Protein AF-A0A2U2HEY9-F1 (afdb_monomer_lite)

pLDDT: mean 87.73, std 9.98, range [36.56, 96.88]

Radius of gyration: 14.1 Å; chains: 1; bounding box: 28×41×37 Å

Organism: NCBI:txid1524097

Foldseek 3Di:
DDADPQLQWDWDWAPDDPDHIAIEIEGLVQLVVCLVPPDDDPDPPQDADPDDDDDDVCSVVDPRHWYFDHWDWDDDPFWIWIWTDTDPDDIDIDIGGPNRSNVSNVVSVVSVVVNVVPVD

Sequence (120 aa):
MSCDKLGNMLLVKFSCVGAKDACLFMPATIVFWLLDNMPVNQNPNLRAPEVQPKITQDDWDSSQTARMLSAQCMQFPDALRMTCELVQRPDLTLLLNTSCIELMRRYMQVYSTELINLEN

Structure (mmCIF, N/CA/C/O backbone):
data_AF-A0A2U2HEY9-F1
#
_entry.id   AF-A0A2U2HEY9-F1
#
loop_
_atom_site.group_PDB
_atom_site.id
_atom_site.type_symbol
_atom_site.label_atom_id
_atom_site.label_alt_id
_atom_site.label_comp_id
_atom_site.label_asym_id
_atom_site.label_entity_id
_atom_site.label_seq_id
_atom_site.pdbx_PDB_ins_code
_atom_site.Cartn_x
_atom_site.Cartn_y
_atom_site.Cartn_z
_atom_site.occupancy
_atom_site.B_iso_or_equiv
_atom_site.auth_seq_id
_atom_site.auth_comp_id
_atom_site.auth_asym_id
_atom_site.auth_atom_id
_atom_site.pdbx_PDB_model_num
ATOM 1 N N . MET A 1 1 ? 6.625 6.255 1.145 1.00 83.19 1 MET A N 1
ATOM 2 C CA . MET A 1 1 ? 5.953 6.507 -0.150 1.00 83.19 1 MET A CA 1
ATOM 3 C C . MET A 1 1 ? 6.797 7.475 -0.956 1.00 83.19 1 MET A C 1
ATOM 5 O O . MET A 1 1 ? 7.555 8.223 -0.349 1.00 83.19 1 MET A O 1
ATOM 9 N N . SER A 1 2 ? 6.711 7.426 -2.282 1.00 84.19 2 SER A N 1
ATOM 10 C CA . SER A 1 2 ? 7.445 8.307 -3.200 1.00 84.19 2 SER A CA 1
ATOM 11 C C . SER A 1 2 ? 6.546 8.640 -4.390 1.00 84.19 2 SER A C 1
ATOM 13 O O . SER A 1 2 ? 5.770 7.789 -4.806 1.00 84.19 2 SER A O 1
ATOM 15 N N . CYS A 1 3 ? 6.613 9.863 -4.904 1.00 87.38 3 CYS A N 1
ATOM 16 C CA . CYS A 1 3 ? 5.744 10.372 -5.963 1.00 87.38 3 CYS A CA 1
ATOM 17 C C . CYS A 1 3 ? 6.517 10.505 -7.284 1.00 87.38 3 CYS A C 1
ATOM 19 O O . CYS A 1 3 ? 7.716 10.797 -7.261 1.00 87.38 3 CYS A O 1
ATOM 21 N N . ASP A 1 4 ? 5.851 10.294 -8.420 1.00 83.50 4 ASP A N 1
ATOM 22 C CA . ASP A 1 4 ? 6.424 10.604 -9.729 1.00 83.50 4 ASP A CA 1
ATOM 23 C C . ASP A 1 4 ? 6.493 12.123 -9.973 1.00 83.50 4 ASP A C 1
ATOM 25 O O . ASP A 1 4 ? 5.900 12.930 -9.262 1.00 83.50 4 ASP A O 1
ATOM 29 N N . LYS A 1 5 ? 7.230 12.547 -11.006 1.00 78.38 5 LYS A N 1
ATOM 30 C CA . LYS A 1 5 ? 7.430 13.982 -11.290 1.00 78.38 5 LYS A CA 1
ATOM 31 C C . LYS A 1 5 ? 6.136 14.737 -11.610 1.00 78.38 5 LYS A C 1
ATOM 33 O O . LYS A 1 5 ? 6.102 15.950 -11.446 1.00 78.38 5 LYS A O 1
ATOM 38 N N . LEU A 1 6 ? 5.132 14.040 -12.141 1.00 80.19 6 LEU A N 1
ATOM 39 C CA . LEU A 1 6 ? 3.860 14.631 -12.558 1.00 80.19 6 LEU A CA 1
ATOM 40 C C . LEU A 1 6 ? 2.801 14.595 -11.457 1.00 80.19 6 LEU A C 1
ATOM 42 O O . LEU A 1 6 ? 1.772 15.245 -11.604 1.00 80.19 6 LEU A O 1
ATOM 46 N N . GLY A 1 7 ? 3.014 13.822 -10.392 1.00 79.88 7 GLY A N 1
ATOM 47 C CA . GLY A 1 7 ? 2.023 13.668 -9.342 1.00 79.88 7 GLY A CA 1
ATOM 48 C C . GLY A 1 7 ? 0.946 12.614 -9.606 1.00 79.88 7 GLY A C 1
ATOM 49 O O . GLY A 1 7 ? 0.069 12.407 -8.776 1.00 79.88 7 GLY A O 1
ATOM 50 N N . ASN A 1 8 ? 0.980 11.909 -10.733 1.00 84.62 8 A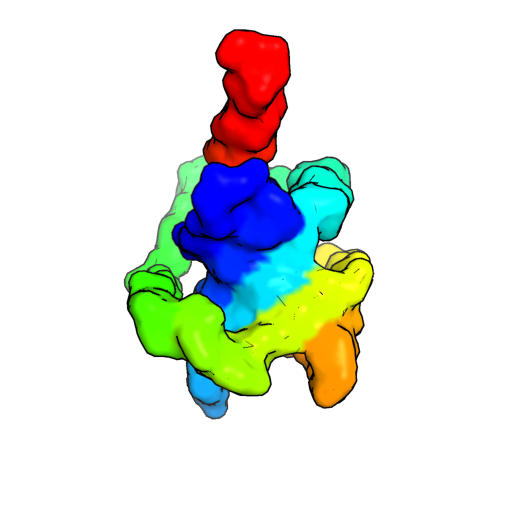SN A N 1
ATOM 51 C CA . ASN A 1 8 ? -0.087 10.985 -11.115 1.00 84.62 8 ASN A CA 1
ATOM 52 C C . ASN A 1 8 ? -0.022 9.648 -10.372 1.00 84.62 8 ASN A C 1
ATOM 54 O O . ASN A 1 8 ? -1.046 8.967 -10.228 1.00 84.62 8 ASN A O 1
ATOM 58 N N . MET A 1 9 ? 1.178 9.250 -9.948 1.00 88.00 9 MET A N 1
ATOM 59 C CA . MET A 1 9 ? 1.438 7.927 -9.398 1.00 88.00 9 MET A CA 1
ATOM 60 C C . MET A 1 9 ? 2.259 8.016 -8.117 1.00 88.00 9 MET A C 1
ATOM 62 O O . MET A 1 9 ? 3.342 8.600 -8.076 1.00 88.00 9 MET A O 1
ATOM 66 N N . LEU A 1 10 ? 1.762 7.341 -7.087 1.00 92.94 10 LEU A N 1
ATOM 67 C CA . LEU A 1 10 ? 2.435 7.180 -5.813 1.00 92.94 10 LEU A CA 1
ATOM 68 C C . LEU A 1 10 ? 2.991 5.757 -5.704 1.00 92.94 10 LEU A C 1
ATOM 70 O O . LEU A 1 10 ? 2.245 4.781 -5.719 1.00 92.94 10 LEU A O 1
ATOM 74 N N . LEU A 1 11 ? 4.305 5.623 -5.572 1.00 93.69 11 LEU A N 1
ATOM 75 C CA . LEU A 1 11 ? 4.957 4.370 -5.216 1.00 93.69 11 LEU A CA 1
ATOM 76 C C . LEU A 1 11 ? 4.810 4.125 -3.710 1.00 93.69 11 LEU A C 1
ATOM 78 O O . LEU A 1 11 ? 5.270 4.911 -2.867 1.00 93.69 11 LEU A O 1
ATOM 82 N N . VAL A 1 12 ? 4.171 3.011 -3.367 1.00 94.12 12 VAL A N 1
ATOM 83 C CA . VAL A 1 12 ? 3.904 2.599 -1.989 1.00 94.12 12 VAL A CA 1
ATOM 84 C C . VAL A 1 12 ? 4.607 1.280 -1.717 1.00 94.12 12 VAL A C 1
ATOM 86 O O . VAL A 1 12 ? 4.445 0.313 -2.457 1.00 94.12 12 VAL A O 1
ATOM 89 N N . LYS A 1 13 ? 5.379 1.245 -0.629 1.00 94.19 13 LYS A N 1
ATOM 90 C CA . LYS A 1 13 ? 6.112 0.066 -0.178 1.00 94.19 13 LYS A CA 1
ATOM 91 C C . LYS A 1 13 ? 5.642 -0.327 1.214 1.00 94.19 13 LYS A C 1
ATOM 93 O O . LYS A 1 13 ? 5.607 0.512 2.114 1.00 94.19 13 LYS A O 1
ATOM 98 N N . PHE A 1 14 ? 5.292 -1.594 1.373 1.00 91.19 14 PHE A N 1
ATOM 99 C CA . PHE A 1 14 ? 4.816 -2.187 2.613 1.00 91.19 14 PHE A CA 1
ATOM 100 C C . PHE A 1 14 ? 5.853 -3.181 3.109 1.00 91.19 14 PHE A C 1
ATOM 102 O O . PHE A 1 14 ? 6.250 -4.071 2.358 1.00 91.19 14 PHE A O 1
ATOM 109 N N . SER A 1 15 ? 6.273 -3.041 4.366 1.00 89.69 15 SER A N 1
ATOM 110 C CA . SER A 1 15 ? 7.096 -4.065 4.999 1.00 89.69 15 SER A CA 1
ATOM 111 C C . SER A 1 15 ? 6.206 -5.135 5.613 1.00 89.69 15 SER A C 1
ATOM 113 O O . SER A 1 15 ? 5.249 -4.819 6.324 1.00 89.69 15 SER A O 1
ATOM 115 N N . CYS A 1 16 ? 6.490 -6.396 5.295 1.00 85.94 16 CYS A N 1
ATOM 116 C CA . CYS A 1 16 ? 5.651 -7.527 5.670 1.00 85.94 16 CYS A CA 1
ATOM 117 C C . CYS A 1 16 ? 6.348 -8.395 6.722 1.00 85.94 16 CYS A C 1
ATOM 119 O O . CYS A 1 16 ? 7.518 -8.747 6.592 1.00 85.94 16 CYS A O 1
ATOM 121 N N . VAL A 1 17 ? 5.614 -8.798 7.760 1.00 84.88 17 VAL A N 1
ATOM 122 C CA . VAL A 1 17 ? 6.130 -9.737 8.764 1.00 84.88 17 VAL A CA 1
ATOM 123 C C . VAL A 1 17 ? 6.088 -11.152 8.188 1.00 84.88 17 VAL A C 1
ATOM 125 O O . VAL A 1 17 ? 5.022 -11.641 7.825 1.00 84.88 17 VAL A O 1
ATOM 128 N N . GLY A 1 18 ? 7.244 -11.813 8.098 1.00 81.38 18 GLY A N 1
ATOM 129 C CA . GLY A 1 18 ? 7.343 -13.189 7.591 1.00 81.38 18 GLY A CA 1
ATOM 130 C C . GLY A 1 18 ? 7.242 -13.330 6.066 1.00 81.38 18 GLY A C 1
ATOM 131 O O . GLY A 1 18 ? 7.184 -14.450 5.565 1.00 81.38 18 GLY A O 1
ATOM 132 N N . ALA A 1 19 ? 7.252 -12.221 5.322 1.00 82.19 19 ALA A N 1
ATOM 133 C CA . ALA A 1 19 ? 7.265 -12.203 3.861 1.00 82.19 19 ALA A CA 1
ATOM 134 C C . ALA A 1 19 ? 8.202 -11.102 3.340 1.00 82.19 19 ALA A C 1
ATOM 136 O O . ALA A 1 19 ? 8.705 -10.286 4.108 1.00 82.19 19 ALA A O 1
ATOM 137 N N . LYS A 1 20 ? 8.461 -11.088 2.028 1.00 85.31 20 LYS A N 1
ATOM 138 C CA . LYS A 1 20 ? 9.185 -9.978 1.392 1.00 85.31 20 LYS A CA 1
ATOM 139 C C . LYS A 1 20 ? 8.318 -8.720 1.384 1.00 85.31 20 LYS A C 1
ATOM 141 O O . LYS A 1 20 ? 7.097 -8.824 1.282 1.00 85.31 20 LYS A O 1
ATOM 146 N N . ASP A 1 21 ? 8.965 -7.558 1.431 1.00 90.19 21 ASP A N 1
ATOM 147 C CA . ASP A 1 21 ? 8.300 -6.272 1.227 1.00 90.19 21 ASP A CA 1
ATOM 148 C C . ASP A 1 21 ? 7.524 -6.266 -0.101 1.00 90.19 21 ASP A C 1
ATOM 150 O O . ASP A 1 21 ? 7.997 -6.783 -1.119 1.00 90.19 21 ASP A O 1
ATOM 154 N N . ALA A 1 22 ? 6.345 -5.651 -0.091 1.00 90.06 22 ALA A N 1
ATOM 155 C CA . ALA A 1 22 ? 5.502 -5.489 -1.269 1.00 90.06 22 ALA A CA 1
ATOM 156 C C . ALA A 1 22 ? 5.572 -4.046 -1.773 1.00 90.06 22 ALA A C 1
ATOM 158 O O . ALA A 1 22 ? 5.479 -3.108 -0.982 1.00 90.06 22 ALA A O 1
ATOM 159 N N . CYS A 1 23 ? 5.704 -3.866 -3.086 1.00 93.81 23 CYS A N 1
ATOM 160 C CA . CYS A 1 23 ? 5.781 -2.554 -3.721 1.00 93.81 23 CYS A CA 1
ATOM 161 C C . CYS A 1 23 ? 4.699 -2.417 -4.793 1.00 93.81 23 CYS A C 1
ATOM 163 O O . CYS A 1 23 ? 4.506 -3.336 -5.591 1.00 93.81 23 CYS A O 1
ATOM 165 N N . LEU A 1 24 ? 3.993 -1.286 -4.803 1.00 95.00 24 LEU A N 1
ATOM 166 C CA . LEU A 1 24 ? 2.849 -1.035 -5.677 1.00 95.00 24 LEU A CA 1
ATOM 167 C C . LEU A 1 24 ? 2.844 0.404 -6.188 1.00 95.00 24 LEU A C 1
ATOM 169 O O . LEU A 1 24 ? 3.082 1.344 -5.428 1.00 95.00 24 LEU A O 1
ATOM 173 N N . PHE A 1 25 ? 2.463 0.579 -7.449 1.00 95.19 25 PHE A N 1
ATOM 174 C CA . PHE A 1 25 ? 2.108 1.881 -7.996 1.00 95.19 25 PHE A CA 1
ATOM 175 C C . PHE A 1 25 ? 0.625 2.171 -7.754 1.00 95.19 25 PHE A C 1
ATOM 177 O O . PHE A 1 25 ? -0.247 1.512 -8.322 1.00 95.19 25 PHE A O 1
ATOM 184 N N . MET A 1 26 ? 0.339 3.182 -6.943 1.00 95.44 26 MET A N 1
ATOM 185 C CA . MET A 1 26 ? -1.003 3.632 -6.589 1.00 95.44 26 MET A CA 1
ATOM 186 C C . MET A 1 26 ? -1.361 4.901 -7.380 1.00 95.44 26 MET A C 1
ATOM 188 O O . MET A 1 26 ? -0.685 5.918 -7.230 1.00 95.44 26 MET A O 1
ATOM 192 N N . PRO A 1 27 ? -2.399 4.874 -8.232 1.00 93.81 27 PRO A N 1
ATOM 193 C CA . PRO A 1 27 ? -2.899 6.073 -8.899 1.00 93.81 27 PRO A CA 1
ATOM 194 C C . PRO A 1 27 ? -3.440 7.114 -7.915 1.00 93.81 27 PRO A C 1
ATOM 196 O O . PRO A 1 27 ? -4.062 6.752 -6.914 1.00 93.81 27 PRO A O 1
ATOM 199 N N . ALA A 1 28 ? -3.301 8.398 -8.258 1.00 91.50 28 ALA A N 1
ATOM 200 C CA . ALA A 1 28 ? -3.831 9.516 -7.472 1.00 91.50 28 ALA A CA 1
ATOM 201 C C . ALA A 1 28 ? -5.322 9.355 -7.115 1.00 91.50 28 ALA A C 1
ATOM 203 O O . ALA A 1 28 ? -5.727 9.613 -5.986 1.00 91.50 28 ALA A O 1
ATOM 204 N N . THR A 1 29 ? -6.144 8.854 -8.043 1.00 91.94 29 THR A N 1
ATOM 205 C CA . THR A 1 29 ? -7.580 8.608 -7.815 1.00 91.94 29 THR A CA 1
ATOM 206 C C . THR A 1 29 ? -7.842 7.650 -6.652 1.00 91.94 29 THR A C 1
ATOM 208 O O . THR A 1 29 ? -8.753 7.884 -5.860 1.00 91.94 29 THR A O 1
ATOM 211 N N . ILE A 1 30 ? -7.022 6.605 -6.509 1.00 94.12 30 ILE A N 1
ATOM 212 C CA . ILE A 1 30 ? -7.106 5.672 -5.380 1.00 94.12 30 ILE A CA 1
ATOM 213 C C . ILE A 1 30 ? -6.627 6.352 -4.097 1.00 94.12 30 ILE A C 1
ATOM 215 O O . ILE A 1 30 ? -7.230 6.145 -3.049 1.00 94.12 30 ILE A O 1
ATOM 219 N N . VAL A 1 31 ? -5.591 7.194 -4.169 1.00 93.00 31 VAL A N 1
ATOM 220 C CA . VAL A 1 31 ? -5.109 7.962 -3.010 1.00 93.00 31 VAL A CA 1
ATOM 221 C C . VAL A 1 31 ? -6.218 8.848 -2.435 1.00 93.00 31 VAL A C 1
ATOM 223 O O . VAL A 1 31 ? -6.478 8.792 -1.233 1.00 93.00 31 VAL A O 1
ATOM 226 N N . PHE A 1 32 ? -6.909 9.619 -3.281 1.00 92.06 32 PHE A N 1
ATOM 227 C CA . PHE A 1 32 ? -8.027 10.461 -2.845 1.00 92.06 32 PHE A CA 1
ATOM 228 C C . PHE A 1 32 ? -9.170 9.627 -2.262 1.00 92.06 32 PHE A C 1
ATOM 230 O O . PHE A 1 32 ? -9.627 9.903 -1.155 1.00 92.06 32 PHE A O 1
ATOM 237 N N . TRP A 1 33 ? -9.557 8.541 -2.938 1.00 93.31 33 TRP A N 1
ATOM 238 C CA . TRP A 1 33 ? -10.584 7.638 -2.421 1.00 93.31 33 TRP A CA 1
ATOM 239 C C . TRP A 1 33 ? -10.208 7.051 -1.049 1.00 93.31 33 TRP A C 1
ATOM 241 O O . TRP A 1 33 ? -11.039 7.009 -0.141 1.00 93.31 33 TRP A O 1
ATOM 251 N N . LEU A 1 34 ? -8.952 6.636 -0.854 1.00 93.56 34 LEU A N 1
ATOM 252 C CA . LEU A 1 34 ? -8.472 6.110 0.425 1.00 93.56 34 LEU A CA 1
ATOM 253 C C . LEU A 1 34 ? -8.495 7.172 1.530 1.00 93.56 34 LEU A C 1
ATOM 255 O O . LEU A 1 34 ? -8.846 6.853 2.665 1.00 93.56 34 LEU A O 1
ATOM 259 N N . LEU A 1 35 ? -8.144 8.426 1.238 1.00 92.19 35 LEU A N 1
ATOM 260 C CA . LEU A 1 35 ? -8.205 9.507 2.228 1.00 92.19 35 LEU A CA 1
ATOM 261 C C . LEU A 1 35 ? -9.620 9.715 2.777 1.00 92.19 35 LEU A C 1
ATOM 263 O O . LEU A 1 35 ? -9.767 9.875 3.997 1.00 92.19 35 LEU A O 1
ATOM 267 N N . ASP A 1 36 ? -10.620 9.637 1.899 1.00 91.25 36 ASP A N 1
ATOM 268 C CA . ASP A 1 36 ? -12.035 9.811 2.234 1.00 91.25 36 ASP A CA 1
ATOM 269 C C . ASP A 1 36 ? -12.625 8.606 2.985 1.00 91.25 36 ASP A C 1
ATOM 271 O O . ASP A 1 36 ? -13.517 8.772 3.815 1.00 91.25 36 ASP A O 1
ATOM 275 N N . ASN A 1 37 ? -12.126 7.391 2.724 1.00 89.62 37 ASN A N 1
ATOM 276 C CA . ASN A 1 37 ? -12.752 6.149 3.202 1.00 89.62 37 ASN A CA 1
ATOM 277 C C . ASN A 1 37 ? -11.991 5.432 4.330 1.00 89.62 37 ASN A C 1
ATOM 279 O O . ASN A 1 37 ? -12.544 4.549 4.985 1.00 89.62 37 ASN A O 1
ATOM 283 N N . MET A 1 38 ? -10.725 5.763 4.577 1.00 89.06 38 MET A N 1
ATOM 284 C CA . MET A 1 38 ? -9.960 5.129 5.653 1.00 89.06 38 MET A CA 1
ATOM 285 C C . MET A 1 38 ? -10.265 5.724 7.030 1.00 89.06 38 MET A C 1
ATOM 287 O O . MET A 1 38 ? -10.480 6.932 7.147 1.00 89.06 38 MET A O 1
ATOM 291 N N . PRO A 1 39 ? -10.149 4.927 8.105 1.00 86.38 39 PRO A N 1
ATOM 292 C CA . PRO A 1 39 ? -10.415 5.410 9.451 1.00 86.38 39 PRO A CA 1
ATOM 293 C C . PRO A 1 39 ? -9.406 6.471 9.893 1.00 86.38 39 PRO A C 1
ATOM 295 O O . PRO A 1 39 ? -8.204 6.350 9.655 1.00 86.38 39 PRO A O 1
ATOM 298 N N . VAL A 1 40 ? -9.902 7.503 10.572 1.00 84.00 40 VAL A N 1
ATOM 299 C CA . VAL A 1 40 ? -9.075 8.537 11.205 1.00 84.00 40 VAL A CA 1
ATOM 300 C C . VAL A 1 40 ? -8.591 8.031 12.560 1.00 84.00 40 VAL A C 1
ATOM 302 O O . VAL A 1 40 ? -9.384 7.511 13.347 1.00 84.00 40 VAL A O 1
ATOM 305 N N . ASN A 1 41 ? -7.300 8.199 12.854 1.00 84.62 41 ASN A N 1
ATOM 306 C CA . ASN A 1 41 ? -6.773 7.860 14.168 1.00 84.62 41 ASN A CA 1
ATOM 307 C C . ASN A 1 41 ? -7.398 8.738 15.266 1.00 84.62 41 ASN A C 1
ATOM 309 O O . ASN A 1 41 ? -7.349 9.964 15.201 1.00 84.62 41 ASN A O 1
ATOM 313 N N . GL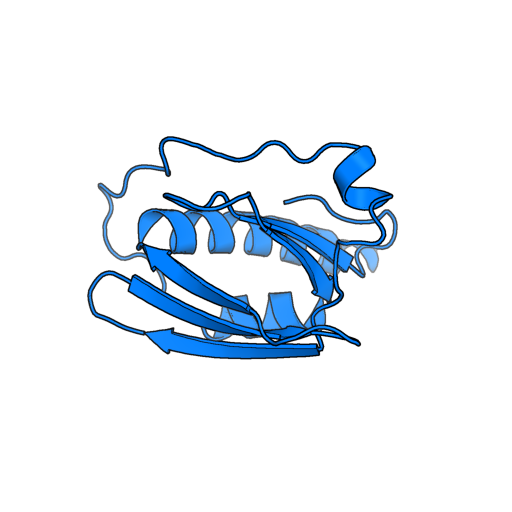N A 1 42 ? -7.920 8.096 16.310 1.00 80.50 42 GLN A N 1
ATOM 314 C CA . GLN A 1 42 ? -8.447 8.759 17.508 1.00 80.50 42 GLN A CA 1
ATOM 315 C C . GLN A 1 42 ? -7.519 8.612 18.724 1.00 80.50 42 GLN A C 1
ATOM 317 O O . GLN A 1 42 ? -7.767 9.213 19.766 1.00 80.50 42 GLN A O 1
ATOM 322 N N . ASN A 1 43 ? -6.452 7.813 18.619 1.00 85.19 43 ASN A N 1
ATOM 323 C CA . ASN A 1 43 ? -5.532 7.552 19.718 1.00 85.19 43 ASN A CA 1
ATOM 324 C C . ASN A 1 43 ? -4.359 8.558 19.705 1.00 85.19 43 ASN A C 1
ATOM 326 O O . ASN A 1 43 ? -3.489 8.458 18.833 1.00 85.19 43 ASN A O 1
ATOM 330 N N . PRO A 1 44 ? -4.266 9.484 20.679 1.00 79.81 44 PRO A N 1
ATOM 331 C CA . PRO A 1 44 ? -3.177 10.463 20.741 1.00 79.81 44 PRO A CA 1
ATOM 332 C C . PRO A 1 44 ? -1.819 9.834 21.088 1.00 79.81 44 PRO A C 1
ATOM 334 O O . PRO A 1 44 ? -0.782 10.434 20.828 1.00 79.81 44 PRO A O 1
ATOM 337 N N . ASN A 1 45 ? -1.813 8.620 21.645 1.00 88.00 45 ASN A N 1
ATOM 338 C CA . ASN A 1 45 ? -0.604 7.899 22.048 1.00 88.00 45 ASN A CA 1
ATOM 339 C C . ASN A 1 45 ? -0.119 6.908 20.979 1.00 88.00 45 ASN A C 1
ATOM 341 O O . ASN A 1 45 ? 0.751 6.077 21.258 1.00 88.00 45 ASN A O 1
ATOM 345 N N . LEU A 1 46 ? -0.700 6.946 19.775 1.00 85.69 46 LEU A N 1
ATOM 346 C CA . LEU A 1 46 ? -0.321 6.047 18.694 1.00 85.69 46 LEU A CA 1
ATOM 347 C C . LEU A 1 46 ? 1.146 6.272 18.314 1.00 85.69 46 LEU A C 1
ATOM 349 O O . LEU A 1 46 ? 1.554 7.372 17.940 1.00 85.69 46 LEU A O 1
ATOM 353 N N . ARG A 1 47 ? 1.945 5.209 18.402 1.00 85.69 47 ARG A N 1
ATOM 354 C CA . ARG A 1 47 ? 3.350 5.239 17.993 1.00 85.69 47 ARG A CA 1
ATOM 355 C C . ARG A 1 47 ? 3.461 4.985 16.498 1.00 85.69 47 ARG A C 1
ATOM 357 O O . ARG A 1 47 ? 2.674 4.224 15.935 1.00 85.69 47 ARG A O 1
ATOM 364 N N . ALA A 1 48 ? 4.454 5.602 15.867 1.00 80.31 48 ALA A N 1
ATOM 365 C CA . ALA A 1 48 ? 4.796 5.280 14.490 1.00 80.31 48 ALA A CA 1
ATOM 366 C C . ALA A 1 48 ? 5.244 3.806 14.382 1.00 80.31 48 ALA A C 1
ATOM 368 O O . ALA A 1 48 ? 5.780 3.268 15.355 1.00 80.31 48 ALA A O 1
ATOM 369 N N . PRO A 1 49 ? 5.050 3.154 13.222 1.00 82.75 49 PRO A N 1
ATOM 370 C CA . PRO A 1 49 ? 5.615 1.832 12.963 1.00 82.75 49 PRO A CA 1
ATOM 371 C C . PRO A 1 49 ? 7.136 1.830 13.175 1.00 82.75 49 PRO A C 1
ATOM 373 O O . PRO A 1 49 ? 7.817 2.758 12.735 1.00 82.75 49 PRO A O 1
ATOM 376 N N . GLU A 1 50 ? 7.662 0.787 13.827 1.00 75.62 50 GLU A N 1
ATOM 377 C CA . GLU A 1 50 ? 9.097 0.665 14.140 1.00 75.62 50 GLU A CA 1
ATOM 378 C C . GLU A 1 50 ? 9.967 0.577 12.882 1.00 75.62 50 GLU A C 1
ATOM 380 O O . GLU A 1 50 ? 11.064 1.131 12.833 1.00 75.62 50 GLU A O 1
ATOM 385 N N . VAL A 1 51 ? 9.459 -0.096 11.847 1.00 76.94 51 VAL A N 1
ATOM 386 C CA . VAL A 1 51 ? 10.156 -0.288 10.577 1.00 76.94 51 VAL A CA 1
ATOM 387 C C . VAL A 1 51 ? 9.401 0.444 9.484 1.00 76.94 51 VAL A C 1
ATOM 389 O O . VAL A 1 51 ? 8.256 0.126 9.166 1.00 76.94 51 VAL A O 1
ATOM 392 N N . GLN A 1 52 ? 10.073 1.424 8.888 1.00 80.94 52 GLN A N 1
ATOM 393 C CA . GLN A 1 52 ? 9.599 2.104 7.692 1.00 80.94 52 GLN A CA 1
ATOM 394 C C . GLN A 1 52 ? 10.467 1.651 6.517 1.00 80.94 52 GLN A C 1
ATOM 396 O O . GLN A 1 52 ? 11.678 1.906 6.529 1.00 80.94 52 GLN A O 1
ATOM 401 N N . PRO A 1 53 ? 9.896 0.959 5.515 1.00 85.25 53 PRO A N 1
ATOM 402 C CA . PRO A 1 53 ? 10.677 0.508 4.379 1.00 85.25 53 PRO A CA 1
ATOM 403 C C . PRO A 1 53 ? 11.169 1.720 3.586 1.00 85.25 53 PRO A C 1
ATOM 405 O O . PRO A 1 53 ? 10.413 2.650 3.288 1.00 85.25 53 PRO A O 1
ATOM 408 N N . LYS A 1 54 ? 12.455 1.709 3.230 1.00 88.31 54 LYS A N 1
ATOM 409 C CA . LYS A 1 54 ? 13.026 2.719 2.339 1.00 88.31 54 LYS A CA 1
ATOM 410 C C . LYS A 1 54 ? 12.676 2.366 0.899 1.00 88.31 54 LYS A C 1
ATOM 412 O O . LYS A 1 54 ? 12.836 1.216 0.484 1.00 88.31 54 LYS A O 1
ATOM 417 N N . ILE A 1 55 ? 12.203 3.369 0.166 1.00 90.62 55 ILE A N 1
ATOM 418 C CA . ILE A 1 55 ? 12.015 3.282 -1.280 1.00 90.62 55 ILE A CA 1
ATOM 419 C C . ILE A 1 55 ? 13.348 3.615 -1.945 1.00 90.62 55 ILE A C 1
ATOM 421 O O . ILE A 1 55 ? 13.974 4.620 -1.603 1.00 90.62 55 ILE A O 1
ATOM 425 N N . THR A 1 56 ? 13.780 2.767 -2.867 1.00 92.19 56 THR A N 1
ATOM 426 C CA . THR A 1 56 ? 14.987 2.941 -3.677 1.00 92.19 56 THR A CA 1
ATOM 427 C C . THR A 1 56 ? 14.625 3.185 -5.141 1.00 92.19 56 THR A C 1
ATOM 429 O O . THR A 1 56 ? 13.473 3.035 -5.545 1.00 92.19 56 THR A O 1
ATOM 432 N N . GLN A 1 57 ? 15.616 3.562 -5.952 1.00 89.31 57 GLN A N 1
ATOM 433 C CA . GLN A 1 57 ? 15.435 3.669 -7.402 1.00 89.31 57 GLN A CA 1
ATOM 434 C C . GLN A 1 57 ? 15.081 2.305 -8.024 1.00 89.31 57 GLN A C 1
ATOM 436 O O . GLN A 1 57 ? 14.203 2.229 -8.875 1.00 89.31 57 GLN A O 1
ATOM 441 N N . ASP A 1 58 ? 15.657 1.215 -7.511 1.00 91.50 58 ASP A N 1
ATOM 442 C CA . ASP A 1 58 ? 15.321 -0.142 -7.961 1.00 91.50 58 ASP A CA 1
ATOM 443 C C . ASP A 1 58 ? 13.836 -0.486 -7.753 1.00 91.50 58 ASP A C 1
ATOM 445 O O . ASP A 1 58 ? 13.262 -1.228 -8.546 1.00 91.50 58 ASP A O 1
ATOM 449 N N . ASP A 1 59 ? 13.185 0.055 -6.714 1.00 91.88 59 ASP A N 1
ATOM 450 C CA . ASP A 1 59 ? 11.749 -0.156 -6.492 1.00 91.88 59 ASP A CA 1
ATOM 451 C C . ASP A 1 59 ? 10.895 0.501 -7.600 1.00 91.88 59 ASP A C 1
ATOM 453 O O . ASP A 1 59 ? 9.842 -0.037 -7.958 1.00 91.88 59 ASP A O 1
ATOM 457 N N . TRP A 1 60 ? 11.352 1.637 -8.146 1.00 90.44 60 TRP A N 1
ATOM 458 C CA . TRP A 1 60 ? 10.725 2.335 -9.276 1.00 90.44 60 TRP A CA 1
ATOM 459 C C . TRP A 1 60 ? 10.938 1.600 -10.600 1.00 90.44 60 TRP A C 1
ATOM 461 O O . TRP A 1 60 ? 10.014 1.509 -11.406 1.00 90.44 60 TRP A O 1
ATOM 471 N N . ASP A 1 61 ? 12.135 1.058 -10.810 1.00 91.31 61 ASP A N 1
ATOM 472 C CA . ASP A 1 61 ? 12.512 0.415 -12.074 1.00 91.31 61 ASP A CA 1
ATOM 473 C C . ASP A 1 61 ? 12.120 -1.077 -12.125 1.00 91.31 61 ASP A C 1
ATOM 475 O O . ASP A 1 61 ? 12.210 -1.735 -13.166 1.00 91.31 61 ASP A O 1
ATOM 479 N N . SER A 1 62 ? 11.662 -1.636 -11.001 1.00 90.69 62 SER A N 1
ATOM 480 C CA . SER A 1 62 ? 11.290 -3.043 -10.873 1.00 90.69 62 SER A CA 1
ATOM 481 C C . SER A 1 62 ? 10.052 -3.408 -11.696 1.00 90.69 62 SER A C 1
ATOM 483 O O . SER A 1 62 ? 8.942 -2.935 -11.455 1.00 90.69 62 SER A O 1
ATOM 485 N N . SER A 1 63 ? 10.203 -4.403 -12.575 1.00 87.12 63 SER A N 1
ATOM 486 C CA . SER A 1 63 ? 9.089 -5.035 -13.305 1.00 87.12 63 SER A CA 1
ATOM 487 C C . SER A 1 63 ? 8.147 -5.862 -12.415 1.00 87.12 63 SER A C 1
ATOM 489 O O . SER A 1 63 ? 7.122 -6.375 -12.879 1.00 87.12 63 SER A O 1
ATOM 491 N N . GLN A 1 64 ? 8.493 -6.033 -11.135 1.00 87.62 64 GLN A N 1
ATOM 492 C CA . GLN A 1 64 ? 7.646 -6.692 -10.141 1.00 87.62 64 GLN A CA 1
ATOM 493 C C . GLN A 1 64 ? 6.692 -5.716 -9.443 1.00 87.62 64 GLN A C 1
ATOM 495 O O . GLN A 1 64 ? 5.717 -6.170 -8.847 1.00 87.62 64 GLN A O 1
ATOM 500 N N . THR A 1 65 ? 6.935 -4.405 -9.534 1.00 92.69 65 THR A N 1
ATOM 501 C CA . THR A 1 65 ? 6.054 -3.385 -8.960 1.00 92.69 65 THR A CA 1
ATOM 502 C C . THR A 1 65 ? 4.797 -3.267 -9.819 1.00 92.69 65 THR A C 1
ATOM 504 O O . THR A 1 65 ? 4.813 -2.733 -10.927 1.00 92.69 65 THR A O 1
ATOM 507 N N . ALA A 1 66 ? 3.688 -3.807 -9.318 1.00 92.88 66 ALA A N 1
ATOM 508 C CA . ALA A 1 66 ? 2.420 -3.812 -10.035 1.00 92.88 66 ALA A CA 1
ATOM 509 C C . ALA A 1 66 ? 1.670 -2.488 -9.861 1.00 92.88 66 ALA A C 1
ATOM 511 O O . ALA A 1 66 ? 1.778 -1.822 -8.828 1.00 92.88 66 ALA A O 1
ATOM 512 N N . ARG A 1 67 ? 0.851 -2.132 -10.853 1.00 94.75 67 ARG A N 1
ATOM 513 C CA . ARG A 1 67 ? -0.072 -0.999 -10.750 1.00 94.75 67 ARG A CA 1
ATOM 514 C C . ARG A 1 67 ? -1.385 -1.438 -10.120 1.00 94.75 67 ARG A C 1
ATOM 516 O O . ARG A 1 67 ? -1.945 -2.453 -10.520 1.00 94.75 67 ARG A O 1
ATOM 523 N N . MET A 1 68 ? -1.877 -0.651 -9.175 1.00 96.00 68 MET A N 1
ATOM 524 C CA . MET A 1 68 ? -3.180 -0.851 -8.555 1.00 96.00 68 MET A CA 1
ATOM 525 C C . MET A 1 68 ? -4.296 -0.332 -9.469 1.00 96.00 68 MET A C 1
ATOM 527 O O . MET A 1 68 ? -4.185 0.762 -10.027 1.00 96.00 68 MET A O 1
ATOM 531 N N . LEU A 1 69 ? -5.355 -1.126 -9.616 1.00 95.38 69 LEU A N 1
ATOM 532 C CA . LEU A 1 69 ? -6.576 -0.791 -10.353 1.00 95.38 69 LEU A CA 1
ATOM 533 C C . LEU A 1 69 ? -7.669 -0.284 -9.419 1.00 95.38 69 LEU A C 1
ATOM 535 O O . LEU A 1 69 ? -8.292 0.742 -9.682 1.00 95.38 69 LEU A O 1
ATOM 539 N N . SER A 1 70 ? -7.868 -0.992 -8.313 1.00 94.50 70 SER A N 1
ATOM 540 C CA . SER A 1 70 ? -8.846 -0.660 -7.288 1.00 94.50 70 SER A CA 1
ATOM 541 C C . SER A 1 70 ? -8.355 -1.128 -5.917 1.00 94.50 70 SER A C 1
ATOM 543 O O . SER A 1 70 ? -7.428 -1.938 -5.807 1.00 94.50 70 SER A O 1
ATOM 545 N N . ALA A 1 71 ? -8.962 -0.593 -4.861 1.00 94.69 71 ALA A N 1
ATOM 546 C CA . ALA A 1 71 ? -8.733 -1.031 -3.493 1.00 94.69 71 ALA A CA 1
ATOM 547 C C . ALA A 1 71 ? -10.075 -1.241 -2.792 1.00 94.69 71 ALA A C 1
ATOM 549 O O . ALA A 1 71 ? -11.001 -0.446 -2.943 1.00 94.69 71 ALA A O 1
ATOM 550 N N . GLN A 1 72 ? -10.170 -2.304 -2.000 1.00 94.81 72 GLN A N 1
ATOM 551 C CA . GLN A 1 72 ? -11.303 -2.572 -1.123 1.00 94.81 72 GLN A CA 1
ATOM 552 C C . GLN A 1 72 ? -10.824 -2.604 0.321 1.00 94.81 72 GLN A C 1
ATOM 554 O O . GLN A 1 72 ? -9.893 -3.336 0.661 1.00 94.81 72 GLN A O 1
ATOM 559 N N . CYS A 1 73 ? -11.484 -1.831 1.176 1.00 94.69 73 CYS A N 1
ATOM 560 C CA . CYS A 1 73 ? -11.122 -1.677 2.576 1.00 94.69 73 CYS A CA 1
ATOM 561 C C . CYS A 1 73 ? -12.190 -2.289 3.484 1.00 94.69 73 CYS A C 1
ATOM 563 O O . CYS A 1 73 ? -13.377 -2.012 3.338 1.00 94.69 73 CYS A O 1
ATOM 565 N N . MET A 1 74 ? -11.760 -3.096 4.452 1.00 94.88 74 MET A N 1
ATOM 566 C CA . MET A 1 74 ? -12.602 -3.601 5.534 1.00 94.88 74 MET A CA 1
ATOM 567 C C . MET A 1 74 ? -11.952 -3.255 6.870 1.00 94.88 74 MET A C 1
ATOM 569 O O . MET A 1 74 ? -10.845 -3.710 7.169 1.00 94.88 74 MET A O 1
ATOM 573 N N . GLN A 1 75 ? -12.638 -2.430 7.656 1.00 91.94 75 GLN A N 1
ATOM 574 C CA . GLN A 1 75 ? -12.162 -1.977 8.956 1.00 91.94 75 GLN A CA 1
ATOM 575 C C . GLN A 1 75 ? -12.468 -3.007 10.052 1.00 91.94 75 GLN A C 1
ATOM 577 O O . GLN A 1 75 ? -13.568 -3.553 10.126 1.00 91.94 75 GLN A O 1
ATOM 582 N N . PHE A 1 76 ? -11.489 -3.213 10.926 1.00 90.81 76 PHE A N 1
ATOM 583 C CA . PHE A 1 76 ? -11.570 -3.950 12.184 1.00 90.81 76 PHE A CA 1
ATOM 584 C C . PHE A 1 76 ? -11.242 -2.996 13.349 1.00 90.81 76 PHE A C 1
ATOM 586 O O . PHE A 1 76 ? -10.779 -1.878 13.106 1.00 90.81 76 PHE A O 1
ATOM 593 N N . PRO A 1 77 ? -11.471 -3.393 14.616 1.00 86.75 77 PRO A N 1
ATOM 594 C CA . PRO A 1 77 ? -11.201 -2.525 15.765 1.00 86.75 77 PRO A CA 1
ATOM 595 C C . PRO A 1 77 ? -9.761 -1.992 15.840 1.00 86.75 77 PRO A C 1
ATOM 597 O O . PRO A 1 77 ? -9.552 -0.845 16.227 1.00 86.75 77 PRO A O 1
ATOM 600 N N . ASP A 1 78 ? -8.775 -2.800 15.451 1.00 87.94 78 ASP A N 1
ATOM 601 C CA . ASP A 1 78 ? -7.339 -2.514 15.568 1.00 87.94 78 ASP A CA 1
ATOM 602 C C . ASP A 1 78 ? -6.574 -2.609 14.236 1.00 87.94 78 ASP A C 1
ATOM 604 O O . ASP A 1 78 ? -5.354 -2.407 14.193 1.00 87.94 78 ASP A O 1
ATOM 608 N N . ALA A 1 79 ? -7.281 -2.882 13.137 1.00 91.62 79 ALA A N 1
ATOM 609 C CA . ALA A 1 79 ? -6.674 -3.107 11.836 1.00 91.62 79 ALA A CA 1
ATOM 610 C C . ALA A 1 79 ? -7.572 -2.690 10.663 1.00 91.62 79 ALA A C 1
ATOM 612 O O . ALA A 1 79 ? -8.784 -2.523 10.782 1.00 91.62 79 ALA A O 1
ATOM 613 N N . LEU A 1 80 ? -6.965 -2.569 9.489 1.00 94.00 80 LEU A N 1
ATOM 614 C CA . LEU A 1 80 ? -7.623 -2.384 8.205 1.00 94.00 80 LEU A CA 1
ATOM 615 C C . LEU A 1 80 ? -7.125 -3.478 7.274 1.00 94.00 80 LEU A C 1
ATOM 617 O O . LEU A 1 80 ? -5.929 -3.569 6.992 1.00 94.00 80 LEU A O 1
ATOM 621 N N . ARG A 1 81 ? -8.045 -4.297 6.772 1.00 95.38 81 ARG A N 1
ATOM 622 C CA . ARG A 1 81 ? -7.745 -5.186 5.654 1.00 95.38 81 ARG A CA 1
ATOM 623 C C . ARG A 1 81 ? -7.957 -4.417 4.359 1.00 95.38 81 ARG A C 1
ATOM 625 O O . ARG A 1 81 ? -9.053 -3.909 4.131 1.00 95.38 81 ARG A O 1
ATOM 632 N N . MET A 1 82 ? -6.933 -4.361 3.519 1.00 95.88 82 MET A N 1
ATOM 633 C CA . MET A 1 82 ? -6.975 -3.726 2.207 1.00 95.88 82 MET A CA 1
ATOM 634 C C . MET A 1 82 ? -6.660 -4.762 1.130 1.00 95.88 82 MET A C 1
ATOM 636 O O . MET A 1 82 ? -5.544 -5.273 1.073 1.00 95.88 82 MET A O 1
ATOM 640 N N . THR A 1 83 ? -7.638 -5.081 0.288 1.00 96.50 83 THR A N 1
ATOM 641 C CA . THR A 1 83 ? -7.433 -5.913 -0.903 1.00 96.50 83 THR A CA 1
ATOM 642 C C . THR A 1 83 ? -7.208 -5.000 -2.097 1.00 96.50 83 THR A C 1
ATOM 644 O O . THR A 1 83 ? -8.056 -4.167 -2.404 1.00 96.50 83 THR A O 1
ATOM 647 N N . CYS A 1 84 ? -6.054 -5.142 -2.736 1.00 95.94 84 CYS A N 1
ATOM 648 C CA . CYS A 1 84 ? -5.617 -4.355 -3.876 1.00 95.94 84 CYS A CA 1
ATOM 649 C C . CYS A 1 84 ? -5.756 -5.199 -5.140 1.00 95.94 84 CYS A C 1
ATOM 651 O O . CYS A 1 84 ? -5.090 -6.229 -5.256 1.00 95.94 84 CYS A O 1
ATOM 653 N N . GLU A 1 85 ? -6.572 -4.741 -6.082 1.00 96.88 85 GLU A N 1
ATOM 654 C CA . GLU A 1 85 ? -6.652 -5.326 -7.419 1.00 96.88 85 GLU A CA 1
ATOM 655 C C . GLU A 1 85 ? -5.476 -4.818 -8.256 1.00 96.88 85 GLU A C 1
ATOM 657 O O . GLU A 1 85 ? -5.224 -3.607 -8.305 1.00 96.88 85 GLU A O 1
ATOM 662 N N . LEU A 1 86 ? -4.734 -5.726 -8.893 1.00 95.62 86 LEU A N 1
ATOM 663 C CA . LEU A 1 86 ? -3.467 -5.407 -9.554 1.00 95.62 86 LEU A CA 1
ATOM 664 C C . LEU A 1 86 ? -3.500 -5.679 -11.061 1.00 95.62 86 LEU A C 1
ATOM 666 O O . LEU A 1 86 ? -4.030 -6.680 -11.538 1.00 95.62 86 LEU A O 1
ATOM 670 N N . VAL A 1 87 ? -2.849 -4.811 -11.835 1.00 94.56 87 VAL A N 1
ATOM 671 C CA . VAL A 1 87 ? -2.664 -5.014 -13.276 1.00 94.56 87 VAL A CA 1
ATOM 672 C C . VAL A 1 87 ? -1.776 -6.233 -13.517 1.00 94.56 87 VAL A C 1
ATOM 674 O O . VAL A 1 87 ? -0.607 -6.236 -13.130 1.00 94.56 87 VAL A O 1
ATOM 677 N N . GLN A 1 88 ? -2.313 -7.233 -14.225 1.00 85.69 88 GLN A N 1
ATOM 678 C CA . GLN A 1 88 ? -1.571 -8.406 -14.717 1.00 85.69 88 GLN A CA 1
ATOM 679 C C . GLN A 1 88 ? -0.856 -9.207 -13.608 1.00 85.69 88 GLN A C 1
ATOM 681 O O . GLN A 1 88 ? 0.129 -9.901 -13.868 1.00 85.69 88 GLN A O 1
ATOM 686 N N . ARG A 1 89 ? -1.339 -9.120 -12.363 1.00 89.31 89 ARG A N 1
ATOM 687 C CA . ARG A 1 89 ? -0.818 -9.840 -11.194 1.00 89.31 89 ARG A CA 1
ATOM 688 C C . ARG A 1 89 ? -1.982 -10.307 -10.315 1.00 89.31 89 ARG A C 1
ATOM 690 O O . ARG A 1 89 ? -3.041 -9.691 -10.373 1.00 89.31 89 ARG A O 1
ATOM 697 N N . PRO A 1 90 ? -1.805 -11.368 -9.509 1.00 91.62 90 PRO A N 1
ATOM 698 C CA . PRO A 1 90 ? -2.787 -11.727 -8.492 1.00 91.62 90 PRO A CA 1
ATOM 699 C C . PRO A 1 90 ? -3.015 -10.575 -7.514 1.00 91.62 90 PRO A C 1
ATOM 701 O O . PRO A 1 90 ? -2.076 -9.835 -7.214 1.00 91.62 90 PRO A O 1
ATOM 704 N N . ASP A 1 91 ? -4.232 -10.473 -6.991 1.00 93.81 91 ASP A N 1
ATOM 705 C CA . ASP A 1 91 ? -4.581 -9.474 -5.986 1.00 93.81 91 ASP A CA 1
ATOM 706 C C . ASP A 1 91 ? -3.684 -9.578 -4.751 1.00 93.81 91 ASP A C 1
ATOM 708 O O . ASP A 1 91 ? -3.283 -10.665 -4.320 1.00 93.81 91 ASP A O 1
ATOM 712 N N . LEU A 1 92 ? -3.403 -8.425 -4.149 1.00 93.19 92 LEU A N 1
ATOM 713 C CA . LEU A 1 92 ? -2.632 -8.338 -2.917 1.00 93.19 92 LEU A CA 1
ATOM 714 C C . LEU A 1 92 ? -3.544 -7.943 -1.760 1.00 93.19 92 LEU A C 1
ATOM 716 O O . LEU A 1 92 ? -4.103 -6.849 -1.746 1.00 93.19 92 LEU A O 1
ATOM 720 N N . THR A 1 93 ? -3.634 -8.795 -0.744 1.00 94.81 93 THR A N 1
ATOM 721 C CA . THR A 1 93 ? -4.312 -8.456 0.511 1.00 94.81 93 THR A CA 1
ATOM 722 C C . THR A 1 93 ? -3.298 -8.071 1.579 1.00 94.81 93 THR A C 1
ATOM 724 O O . THR A 1 93 ? -2.412 -8.848 1.929 1.00 94.81 93 THR A O 1
ATOM 727 N N . LEU A 1 94 ? -3.466 -6.872 2.129 1.00 93.62 94 LEU A N 1
ATOM 728 C CA . LEU A 1 94 ? -2.676 -6.324 3.223 1.00 93.62 94 LEU A CA 1
ATOM 729 C C . LEU A 1 94 ? -3.534 -6.241 4.484 1.00 93.62 94 LEU A C 1
ATOM 731 O O . LEU A 1 94 ? -4.705 -5.864 4.422 1.00 93.62 94 LEU A O 1
ATOM 735 N N . LEU A 1 95 ? -2.940 -6.553 5.634 1.00 94.12 95 LEU A N 1
ATOM 736 C CA . LEU A 1 95 ? -3.521 -6.276 6.944 1.00 94.12 95 LEU A CA 1
ATOM 737 C C . LEU A 1 95 ? -2.663 -5.213 7.629 1.00 94.12 95 LEU A C 1
ATOM 739 O O . LEU A 1 95 ? -1.509 -5.460 7.975 1.00 94.12 95 LEU A O 1
ATOM 743 N N . LEU A 1 96 ? -3.220 -4.017 7.779 1.00 92.31 96 LEU A N 1
ATOM 744 C CA . LEU A 1 96 ? -2.535 -2.852 8.324 1.00 92.31 96 LEU A CA 1
ATOM 745 C C . LEU A 1 96 ? -3.018 -2.614 9.751 1.00 92.31 96 LEU A C 1
ATOM 747 O O . LEU A 1 96 ? -4.219 -2.532 9.976 1.00 92.31 96 LEU A O 1
ATOM 751 N N . ASN A 1 97 ? -2.105 -2.468 10.709 1.00 91.69 97 ASN A N 1
ATOM 752 C CA . ASN A 1 97 ? -2.471 -2.005 12.048 1.00 91.69 97 ASN A CA 1
ATOM 753 C C . ASN A 1 97 ? -2.745 -0.487 12.050 1.00 91.69 97 ASN A C 1
ATOM 755 O O . ASN A 1 97 ? -2.417 0.225 11.096 1.00 91.69 97 ASN A O 1
ATOM 759 N N . THR A 1 98 ? -3.312 0.020 13.143 1.00 91.19 98 THR A N 1
ATOM 760 C CA . THR A 1 98 ? -3.613 1.453 13.333 1.00 91.19 98 THR A CA 1
ATOM 761 C C . THR A 1 98 ? -2.422 2.377 13.068 1.00 91.19 98 THR A C 1
ATOM 763 O O . THR A 1 98 ? -2.583 3.389 12.386 1.00 91.19 98 THR A O 1
ATOM 766 N N . SER A 1 99 ? -1.220 2.015 13.525 1.00 90.56 99 SER A N 1
ATOM 767 C CA . SER A 1 99 ? 0.014 2.781 13.290 1.00 90.56 99 SER A CA 1
ATOM 768 C C . SER A 1 99 ? 0.360 2.911 11.807 1.00 90.56 99 SER A C 1
ATOM 770 O O . SER A 1 99 ? 0.705 3.999 11.345 1.00 90.56 99 SER A O 1
ATOM 772 N N . CYS A 1 100 ? 0.255 1.819 11.049 1.00 91.06 100 CYS A N 1
ATOM 773 C CA . CYS A 1 100 ? 0.504 1.812 9.612 1.00 91.06 100 CYS A CA 1
ATOM 774 C C . CYS A 1 100 ? -0.553 2.623 8.862 1.00 91.06 100 CYS A C 1
ATOM 776 O O . CYS A 1 100 ? -0.195 3.386 7.969 1.00 91.06 100 CYS A O 1
ATOM 778 N N . ILE A 1 101 ? -1.829 2.500 9.241 1.00 92.06 101 ILE A N 1
ATOM 779 C CA . ILE A 1 101 ? -2.931 3.252 8.621 1.00 92.06 101 ILE A CA 1
ATOM 780 C C . ILE A 1 101 ? -2.715 4.755 8.797 1.00 92.06 101 ILE A C 1
ATOM 782 O O . ILE A 1 101 ? -2.794 5.505 7.827 1.00 92.06 101 ILE A O 1
ATOM 786 N N . GLU A 1 102 ? -2.400 5.197 10.013 1.00 91.69 102 GLU A N 1
ATOM 787 C CA . GLU A 1 102 ? -2.186 6.616 10.299 1.00 91.69 102 GLU A CA 1
ATOM 788 C C . GLU A 1 102 ? -0.960 7.166 9.562 1.00 91.69 102 GLU A C 1
ATOM 790 O O . GLU A 1 102 ? -1.015 8.256 8.991 1.00 91.69 102 GLU A O 1
ATOM 795 N N . LEU A 1 103 ? 0.135 6.400 9.506 1.00 90.62 103 LEU A N 1
ATOM 796 C CA . LEU A 1 103 ? 1.302 6.787 8.716 1.00 90.62 103 LEU A CA 1
ATOM 797 C C . LEU A 1 103 ? 0.940 6.927 7.229 1.00 90.62 103 LEU A C 1
ATOM 799 O O . LEU A 1 103 ? 1.307 7.915 6.593 1.00 90.62 103 LEU A O 1
ATOM 803 N N . MET A 1 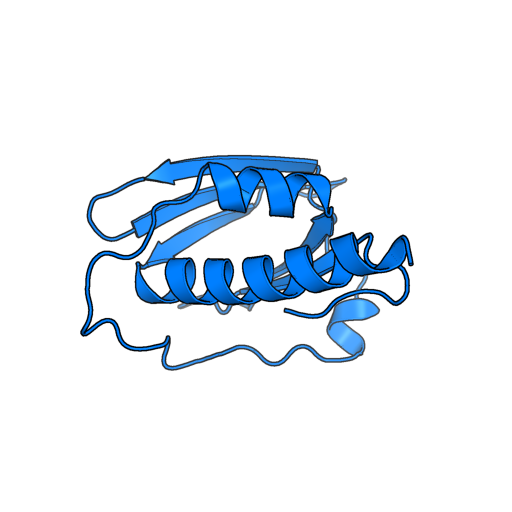104 ? 0.181 5.967 6.694 1.00 92.06 104 MET A N 1
ATOM 804 C CA . MET A 1 104 ? -0.306 5.974 5.314 1.00 92.06 104 MET A CA 1
ATOM 805 C C . MET A 1 104 ? -1.151 7.224 5.034 1.00 92.06 104 MET A C 1
ATOM 807 O O . MET A 1 104 ? -0.902 7.927 4.055 1.00 92.06 104 MET A O 1
ATOM 811 N N . ARG A 1 105 ? -2.098 7.543 5.927 1.00 92.25 105 ARG A N 1
ATOM 812 C CA . ARG A 1 105 ? -2.955 8.737 5.848 1.00 92.25 105 ARG A CA 1
ATOM 813 C C . ARG A 1 105 ? -2.147 10.023 5.800 1.00 92.25 105 ARG A C 1
ATOM 815 O O . ARG A 1 105 ? -2.392 10.838 4.918 1.00 92.25 105 ARG A O 1
ATOM 822 N N . ARG A 1 106 ? -1.172 10.195 6.695 1.00 89.69 106 ARG A N 1
ATOM 823 C CA . ARG A 1 106 ? -0.348 11.414 6.750 1.00 89.69 106 ARG A CA 1
ATOM 824 C C . ARG A 1 106 ? 0.424 11.647 5.459 1.00 89.69 106 ARG A C 1
ATOM 826 O O . ARG A 1 106 ? 0.414 12.759 4.944 1.00 89.69 106 ARG A O 1
ATOM 833 N N . TYR A 1 107 ? 1.048 10.607 4.906 1.00 90.06 107 TYR A N 1
ATOM 834 C CA . TYR A 1 107 ? 1.745 10.736 3.624 1.00 90.06 107 TYR A CA 1
ATOM 835 C C . TYR A 1 107 ? 0.792 11.090 2.484 1.00 90.06 107 TYR A C 1
ATOM 837 O O . TYR A 1 107 ? 1.113 11.953 1.673 1.00 90.06 107 TYR A O 1
ATOM 845 N N . MET A 1 108 ? -0.381 10.457 2.438 1.00 92.69 108 MET A N 1
ATOM 846 C CA . MET A 1 108 ? -1.372 10.746 1.404 1.00 92.69 108 MET A CA 1
ATOM 847 C C . MET A 1 108 ? -1.971 12.148 1.538 1.00 92.69 108 MET A C 1
ATOM 849 O O . MET A 1 108 ? -2.234 12.771 0.519 1.00 92.69 108 MET A O 1
ATOM 853 N N . GLN A 1 109 ? -2.129 12.674 2.758 1.00 91.12 109 GLN A N 1
ATOM 854 C CA . GLN A 1 109 ? -2.549 14.060 2.996 1.00 91.12 109 GLN A CA 1
ATOM 855 C C . GLN A 1 109 ? -1.509 15.068 2.500 1.00 91.12 109 GLN A C 1
ATOM 857 O O . GLN A 1 109 ? -1.865 16.048 1.858 1.00 91.12 109 GLN A O 1
ATOM 862 N N . VAL A 1 110 ? -0.221 14.830 2.768 1.00 88.75 110 VAL A N 1
ATOM 863 C CA . VAL A 1 110 ? 0.850 15.690 2.237 1.00 88.75 110 VAL A CA 1
ATOM 864 C C . VAL A 1 110 ? 0.837 15.648 0.709 1.00 88.75 110 VAL A C 1
ATOM 866 O O . VAL A 1 110 ? 0.747 16.688 0.062 1.00 88.75 1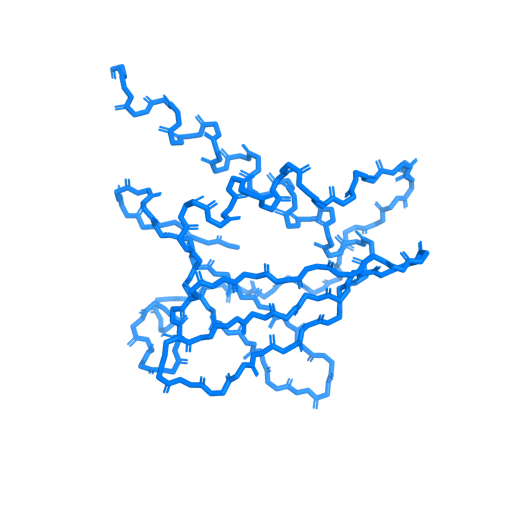10 VAL A O 1
ATOM 869 N N . TYR A 1 111 ? 0.807 14.445 0.137 1.00 87.06 111 TYR A N 1
ATOM 870 C CA . TYR A 1 111 ? 0.719 14.252 -1.307 1.00 87.06 111 TYR A CA 1
ATOM 871 C C . TYR A 1 111 ? -0.504 14.950 -1.925 1.00 87.06 111 TYR A C 1
ATOM 873 O O . TYR A 1 111 ? -0.359 15.650 -2.921 1.00 87.06 111 TYR A O 1
ATOM 881 N N . SER A 1 112 ? -1.696 14.834 -1.328 1.00 86.38 112 SER A N 1
ATOM 882 C CA . SER A 1 112 ? -2.900 15.473 -1.871 1.00 86.38 112 SER A CA 1
ATOM 883 C C . SER A 1 112 ? -2.794 16.998 -1.880 1.00 86.38 112 SER A C 1
ATOM 885 O O . SER A 1 112 ? -3.210 17.626 -2.851 1.00 86.38 112 SER A 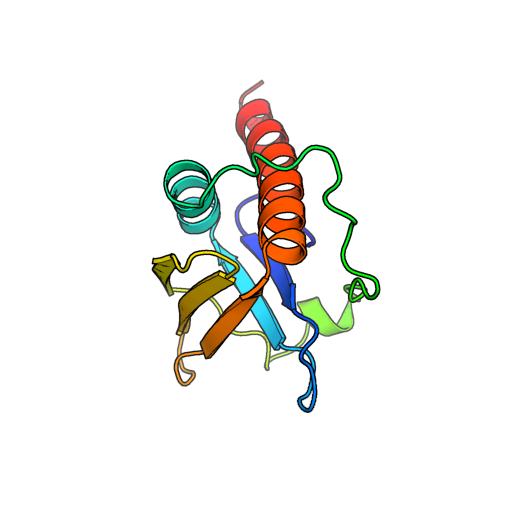O 1
ATOM 887 N N . THR A 1 113 ? -2.189 17.600 -0.851 1.00 83.88 113 THR A N 1
ATOM 888 C CA . THR A 1 113 ? -1.960 19.054 -0.820 1.00 83.88 113 THR A CA 1
ATOM 889 C C . THR A 1 113 ? -0.953 19.523 -1.868 1.00 83.88 113 THR A C 1
ATOM 891 O O . THR A 1 113 ? -1.126 20.597 -2.439 1.00 83.88 113 THR A O 1
ATOM 894 N N . GLU A 1 114 ? 0.077 18.728 -2.161 1.00 77.38 114 GLU A N 1
ATOM 895 C CA . GLU A 1 114 ? 1.074 19.056 -3.185 1.00 77.38 114 GLU A CA 1
ATOM 896 C C . GLU A 1 114 ? 0.502 18.940 -4.603 1.00 77.38 114 GLU A C 1
ATOM 898 O O . GLU A 1 114 ? 0.809 19.777 -5.447 1.00 77.38 114 GLU A O 1
ATOM 903 N N . LEU A 1 115 ? -0.387 17.971 -4.853 1.00 70.38 115 LEU A N 1
ATOM 904 C CA . LEU A 1 115 ? -1.070 17.838 -6.144 1.00 70.38 115 LEU A CA 1
ATOM 905 C C . LEU A 1 115 ? -2.045 18.972 -6.438 1.00 70.38 115 LEU A C 1
ATOM 907 O O . LE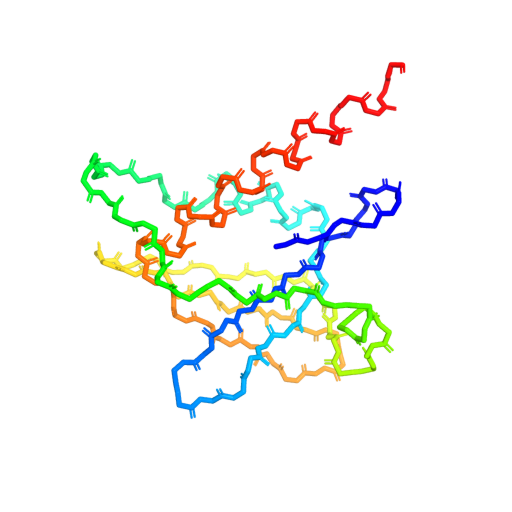U A 1 115 ? -2.094 19.459 -7.563 1.00 70.38 115 LEU A O 1
ATOM 911 N N . ILE A 1 116 ? -2.824 19.390 -5.439 1.00 59.12 116 ILE A N 1
ATOM 912 C CA . ILE A 1 116 ? -3.801 20.478 -5.595 1.00 59.12 116 ILE A CA 1
ATOM 913 C C . ILE A 1 116 ? -3.089 21.807 -5.909 1.00 59.12 116 ILE A C 1
ATOM 915 O O . ILE A 1 116 ? -3.648 22.665 -6.585 1.00 59.12 116 ILE A O 1
ATOM 919 N N . ASN A 1 117 ? -1.833 21.968 -5.486 1.00 53.03 117 ASN A N 1
ATOM 920 C CA . ASN A 1 117 ? -1.036 23.163 -5.768 1.00 53.03 117 ASN A CA 1
ATOM 921 C C . ASN A 1 117 ? -0.432 23.215 -7.187 1.00 53.03 117 ASN A C 1
ATOM 923 O O . ASN A 1 117 ? 0.206 24.212 -7.514 1.00 53.03 117 ASN A O 1
ATOM 927 N N . LEU A 1 118 ? -0.626 22.199 -8.038 1.00 47.78 118 LEU A N 1
ATOM 928 C CA . LEU A 1 118 ? -0.125 22.196 -9.425 1.00 47.78 118 LEU A CA 1
ATOM 929 C C . LEU A 1 118 ? -0.972 23.044 -10.399 1.00 47.78 118 LEU A C 1
ATOM 931 O O . LEU A 1 118 ? -0.618 23.141 -11.572 1.00 47.78 118 LEU A O 1
ATOM 935 N N . GLU A 1 119 ? -2.063 23.665 -9.935 1.00 40.44 119 GLU A N 1
ATOM 936 C CA . GLU A 1 119 ? -2.916 24.569 -10.729 1.00 40.44 119 GLU A CA 1
ATOM 937 C C . GLU A 1 119 ? -2.593 26.074 -10.568 1.00 40.44 119 GLU A C 1
ATOM 939 O O . GLU A 1 119 ? -3.356 26.901 -11.067 1.00 40.44 119 GLU A O 1
ATOM 944 N N . ASN A 1 120 ? -1.483 26.454 -9.913 1.00 36.56 120 ASN A N 1
ATOM 945 C CA . ASN A 1 120 ? -1.064 27.863 -9.756 1.00 36.56 120 ASN A CA 1
ATOM 946 C C . ASN A 1 120 ? 0.226 28.212 -10.508 1.00 36.56 120 ASN A C 1
ATOM 948 O O . ASN A 1 120 ? 1.244 27.514 -10.298 1.00 36.56 120 ASN A O 1
#

Secondary structure (DSSP, 8-state):
-EE-TTSSEEEEEE--TTS--EEEEEEHHHHHHHHHHSPPP--TTPPPPS--PPP-HHHHH-TT-EEEEEEEEEE-SSEEEEEEEETTS--EEEEEEHHHHHHHHHHHHHHHHHHHGGG-